Protein AF-A0A9E3IXM8-F1 (afdb_monomer_lite)

Structure (mmCIF, N/CA/C/O backbone):
data_AF-A0A9E3IXM8-F1
#
_entry.id   AF-A0A9E3IXM8-F1
#
loop_
_atom_site.group_PDB
_atom_site.id
_atom_site.type_symbol
_atom_site.label_atom_id
_atom_site.label_alt_id
_atom_site.label_comp_id
_atom_site.label_asym_id
_atom_site.label_entity_id
_atom_site.label_seq_id
_atom_site.pdbx_PDB_ins_code
_atom_site.Cartn_x
_atom_site.Cartn_y
_atom_site.Cartn_z
_atom_site.occupancy
_atom_site.B_iso_or_equiv
_atom_site.auth_seq_id
_atom_site.auth_comp_id
_atom_site.auth_asym_id
_atom_site.auth_atom_id
_atom_site.pdbx_PDB_model_num
ATOM 1 N N . MET A 1 1 ? 15.973 -30.327 46.383 1.00 35.84 1 MET A N 1
ATOM 2 C CA . MET A 1 1 ? 16.956 -30.065 45.311 1.00 35.84 1 MET A CA 1
ATOM 3 C C . MET A 1 1 ? 16.202 -29.881 44.004 1.00 35.84 1 MET A C 1
ATOM 5 O O . MET A 1 1 ? 15.247 -30.603 43.764 1.00 35.84 1 MET A O 1
ATOM 9 N N . LYS A 1 2 ? 16.571 -28.839 43.256 1.00 45.28 2 LYS A N 1
ATOM 10 C CA . LYS A 1 2 ? 15.968 -28.378 41.996 1.00 45.28 2 LYS A CA 1
ATOM 11 C C . LYS A 1 2 ? 16.180 -29.397 40.869 1.00 45.28 2 LYS A C 1
ATOM 13 O O . LYS A 1 2 ? 17.314 -29.817 40.675 1.00 45.28 2 LYS A O 1
ATOM 18 N N . ILE A 1 3 ? 15.129 -29.710 40.109 1.00 49.56 3 ILE A N 1
ATOM 19 C CA . ILE A 1 3 ? 15.196 -30.389 38.800 1.00 49.56 3 ILE A CA 1
ATOM 20 C C . ILE A 1 3 ? 14.160 -29.686 37.902 1.00 49.56 3 ILE A C 1
ATOM 22 O O . ILE A 1 3 ? 12.970 -29.754 38.179 1.00 49.56 3 ILE A O 1
ATOM 26 N N . VAL A 1 4 ? 14.583 -28.651 37.170 1.00 51.53 4 VAL A N 1
ATOM 27 C CA . VAL A 1 4 ? 14.889 -28.637 35.721 1.00 51.53 4 VAL A CA 1
ATOM 28 C C . VAL A 1 4 ? 13.636 -28.707 34.832 1.00 51.53 4 VAL A C 1
ATOM 30 O O . VAL A 1 4 ? 13.060 -29.759 34.591 1.00 51.53 4 VAL A O 1
ATOM 33 N N . LEU A 1 5 ? 13.265 -27.506 34.377 1.00 51.66 5 LEU A N 1
ATOM 34 C CA . LEU A 1 5 ? 12.712 -27.103 33.079 1.00 51.66 5 LEU A CA 1
ATOM 35 C C . LEU A 1 5 ? 12.424 -28.222 32.062 1.00 51.66 5 LEU A C 1
ATOM 37 O O . LEU A 1 5 ? 13.347 -28.838 31.535 1.00 51.66 5 LEU A O 1
ATOM 41 N N . ILE A 1 6 ? 11.157 -28.336 31.659 1.00 52.31 6 ILE A N 1
ATOM 42 C CA . ILE A 1 6 ? 10.780 -28.871 30.347 1.00 52.31 6 ILE A CA 1
ATOM 43 C C . ILE A 1 6 ? 10.049 -27.752 29.610 1.00 52.31 6 ILE A C 1
ATOM 45 O O . ILE A 1 6 ? 8.889 -27.448 29.876 1.00 52.31 6 ILE A O 1
ATOM 49 N N . ALA A 1 7 ? 10.792 -27.098 28.721 1.00 54.22 7 ALA A N 1
ATOM 50 C CA . ALA A 1 7 ? 10.253 -26.224 27.699 1.00 54.22 7 ALA A CA 1
ATOM 51 C C . ALA A 1 7 ? 9.433 -27.071 26.720 1.00 54.22 7 ALA A C 1
ATOM 53 O O . A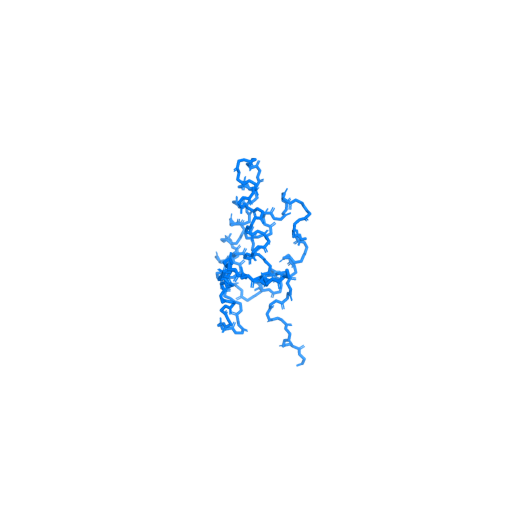LA A 1 7 ? 9.967 -28.011 26.132 1.00 54.22 7 ALA A O 1
ATOM 54 N N . LEU A 1 8 ? 8.158 -26.739 26.525 1.00 51.22 8 LEU A N 1
ATOM 55 C CA . LEU A 1 8 ? 7.384 -27.284 25.420 1.00 51.22 8 LEU A CA 1
ATOM 56 C C . LEU A 1 8 ? 6.362 -26.262 24.914 1.00 51.22 8 LEU A C 1
ATOM 58 O O . LEU A 1 8 ? 5.624 -25.667 25.691 1.00 51.22 8 LEU A O 1
ATOM 62 N N . ALA A 1 9 ? 6.312 -26.173 23.586 1.00 49.56 9 ALA A N 1
ATOM 63 C CA . ALA A 1 9 ? 5.234 -25.639 22.763 1.00 49.56 9 ALA A CA 1
ATOM 64 C C . ALA A 1 9 ? 5.139 -24.112 22.595 1.00 49.56 9 ALA A C 1
ATOM 66 O O . ALA A 1 9 ? 4.298 -23.438 23.174 1.00 49.56 9 ALA A O 1
ATOM 67 N N . ALA A 1 10 ? 5.897 -23.613 21.621 1.00 44.88 10 ALA A N 1
ATOM 68 C CA . ALA A 1 10 ? 5.286 -22.914 20.493 1.00 44.88 10 ALA A CA 1
ATOM 69 C C . ALA A 1 10 ? 6.222 -23.057 19.292 1.00 44.88 10 ALA A C 1
ATOM 71 O O . ALA A 1 10 ? 7.132 -22.258 19.083 1.00 44.88 10 ALA A O 1
ATOM 72 N N . SER A 1 11 ? 6.017 -24.110 18.502 1.00 46.09 11 SER A N 1
ATOM 73 C CA . SER A 1 11 ? 6.469 -24.130 17.118 1.00 46.09 11 SER A CA 1
ATOM 74 C C . SER A 1 11 ? 5.725 -23.015 16.386 1.00 46.09 11 SER A C 1
ATOM 76 O O . SER A 1 11 ? 4.664 -23.240 15.804 1.00 46.09 11 SER A O 1
ATOM 78 N N . PHE A 1 12 ? 6.255 -21.793 16.450 1.00 49.38 12 PHE A N 1
ATOM 79 C CA . PHE A 1 12 ? 5.971 -20.804 15.430 1.00 49.38 12 PHE A CA 1
ATOM 80 C C . PHE A 1 12 ? 6.494 -21.415 14.141 1.00 49.38 12 PHE A C 1
ATOM 82 O O . PHE A 1 12 ? 7.698 -21.450 13.890 1.00 49.38 12 PHE A O 1
ATOM 89 N N . ALA A 1 13 ? 5.572 -21.956 13.350 1.00 45.56 13 ALA A N 1
ATOM 90 C CA . ALA A 1 13 ? 5.777 -22.075 11.929 1.00 45.56 13 ALA A CA 1
ATOM 91 C C . ALA A 1 13 ? 6.041 -20.648 11.442 1.00 45.56 13 ALA A C 1
ATOM 93 O O . ALA A 1 13 ? 5.117 -19.892 11.147 1.00 45.56 13 ALA A O 1
ATOM 94 N N . ALA A 1 14 ? 7.315 -20.251 11.441 1.00 47.06 14 ALA A N 1
ATOM 95 C CA . ALA A 1 14 ? 7.785 -19.226 10.546 1.00 47.06 14 ALA A CA 1
ATOM 96 C C . ALA A 1 14 ? 7.366 -19.743 9.177 1.00 47.06 14 ALA A C 1
ATOM 98 O O . ALA A 1 14 ? 7.934 -20.719 8.682 1.00 47.06 14 ALA A O 1
ATOM 99 N N . ALA A 1 15 ? 6.277 -19.181 8.646 1.00 48.53 15 ALA A N 1
ATOM 100 C CA . ALA A 1 15 ? 5.926 -19.349 7.257 1.00 48.53 15 ALA A CA 1
ATOM 101 C C . ALA A 1 15 ? 7.220 -19.060 6.512 1.00 48.53 15 ALA A C 1
ATOM 103 O O . ALA A 1 15 ? 7.749 -17.951 6.595 1.00 48.53 15 ALA A O 1
ATOM 104 N N . SER A 1 16 ? 7.785 -20.118 5.937 1.00 42.84 16 SER A N 1
ATOM 105 C CA . SER A 1 16 ? 8.972 -20.073 5.112 1.00 42.84 16 SER A CA 1
ATOM 106 C C . SER A 1 16 ? 8.844 -18.836 4.243 1.00 42.84 16 SER A C 1
ATOM 108 O O . SER A 1 16 ? 7.908 -18.754 3.442 1.00 42.84 16 SER A O 1
ATOM 110 N N . VAL A 1 17 ? 9.728 -17.861 4.459 1.00 50.84 17 VAL A N 1
ATOM 111 C CA . VAL A 1 17 ? 9.970 -16.806 3.486 1.00 50.84 17 VAL A CA 1
ATOM 112 C C . VAL A 1 17 ? 10.328 -17.558 2.218 1.00 50.84 17 VAL A C 1
ATOM 114 O O . VAL A 1 17 ? 11.398 -18.151 2.107 1.00 50.84 17 VAL A O 1
ATOM 117 N N . ALA A 1 18 ? 9.341 -17.712 1.342 1.00 40.00 18 ALA A N 1
ATOM 118 C CA . ALA A 1 18 ? 9.515 -18.381 0.078 1.00 40.00 18 ALA A CA 1
ATOM 119 C C . ALA A 1 18 ? 10.461 -17.487 -0.718 1.00 40.00 18 ALA A C 1
ATOM 121 O O . ALA A 1 18 ? 10.036 -16.551 -1.388 1.00 40.00 18 ALA A O 1
ATOM 122 N N . SER A 1 19 ? 11.758 -17.748 -0.575 1.00 47.59 19 SER A N 1
ATOM 123 C CA . SER A 1 19 ? 12.810 -17.261 -1.450 1.00 47.59 19 SER A CA 1
ATOM 124 C C . SER A 1 19 ? 12.590 -17.925 -2.805 1.00 47.59 19 SER A C 1
ATOM 126 O O . SER A 1 19 ? 13.198 -18.943 -3.124 1.00 47.59 19 SER A O 1
ATOM 128 N N . ALA A 1 20 ? 11.630 -17.409 -3.566 1.00 40.44 20 ALA A N 1
ATOM 129 C CA . ALA A 1 20 ? 11.274 -17.902 -4.883 1.00 40.44 20 ALA A CA 1
ATOM 130 C C . ALA A 1 20 ? 11.046 -16.704 -5.810 1.00 40.44 20 ALA A C 1
ATOM 132 O O . ALA A 1 20 ? 10.011 -16.046 -5.767 1.00 40.44 20 ALA A O 1
ATOM 133 N N . SER A 1 21 ? 12.051 -16.500 -6.665 1.00 45.53 21 SER A N 1
ATOM 134 C CA . SER A 1 21 ? 12.234 -15.446 -7.667 1.00 45.53 21 SER A CA 1
ATOM 135 C C . SER A 1 21 ? 12.762 -14.105 -7.144 1.00 45.53 21 SER A C 1
ATOM 137 O O . SER A 1 21 ? 12.084 -13.353 -6.456 1.00 45.53 21 SER A O 1
ATOM 139 N N . ASP A 1 22 ? 13.969 -13.763 -7.601 1.00 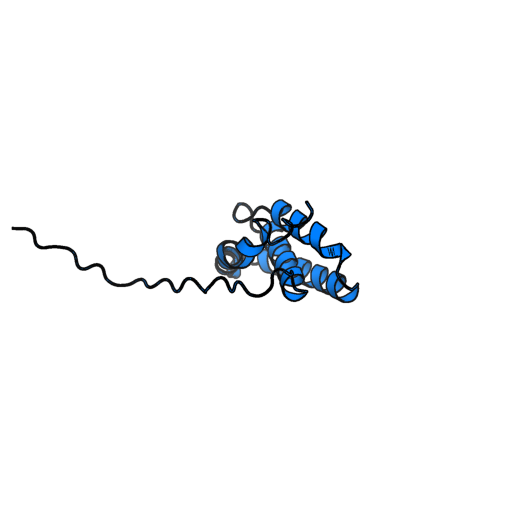60.47 22 ASP A N 1
ATOM 140 C CA . ASP A 1 22 ? 14.650 -12.458 -7.505 1.00 60.47 22 ASP A CA 1
ATOM 141 C C . ASP A 1 22 ? 13.926 -11.338 -8.297 1.00 60.47 22 ASP A C 1
ATOM 143 O O . ASP A 1 22 ? 14.534 -10.387 -8.798 1.00 60.47 22 ASP A O 1
ATOM 147 N N . LYS A 1 23 ? 12.629 -11.518 -8.568 1.00 76.81 23 LYS A N 1
ATOM 148 C CA . LYS A 1 23 ? 11.810 -10.681 -9.442 1.00 76.81 23 LYS A CA 1
ATOM 149 C C . LYS A 1 23 ? 10.478 -10.446 -8.756 1.00 76.81 23 LYS A C 1
ATOM 151 O O . LYS A 1 23 ? 9.717 -11.384 -8.538 1.00 76.81 23 LYS A O 1
ATOM 156 N N . VAL A 1 24 ? 10.195 -9.183 -8.462 1.00 88.25 24 VAL A N 1
ATOM 157 C CA . VAL A 1 24 ? 8.902 -8.761 -7.932 1.00 88.25 24 VAL A CA 1
ATOM 158 C C . VAL A 1 24 ? 7.811 -9.123 -8.941 1.00 88.25 24 VAL A C 1
ATOM 160 O O . VAL A 1 24 ? 7.879 -8.749 -10.117 1.00 88.25 24 VAL A O 1
ATOM 163 N N . THR A 1 25 ? 6.792 -9.851 -8.496 1.00 92.44 25 THR A N 1
ATOM 164 C CA . THR A 1 25 ? 5.660 -10.232 -9.349 1.00 92.44 25 THR A CA 1
ATOM 165 C C . THR A 1 25 ? 4.574 -9.156 -9.357 1.00 92.44 25 THR A C 1
ATOM 167 O O . THR A 1 25 ? 4.536 -8.279 -8.493 1.00 92.44 25 THR A O 1
ATOM 170 N N . ASP A 1 26 ? 3.638 -9.232 -10.305 1.00 95.12 26 ASP A N 1
ATOM 171 C CA . ASP A 1 26 ? 2.465 -8.345 -10.294 1.00 95.12 26 ASP A CA 1
ATOM 172 C C . ASP A 1 26 ? 1.633 -8.542 -9.020 1.00 95.12 26 ASP A C 1
ATOM 174 O O . ASP A 1 26 ? 1.099 -7.586 -8.470 1.00 95.12 26 ASP A O 1
ATOM 178 N N . VAL A 1 27 ? 1.585 -9.767 -8.488 1.00 95.06 27 VAL A N 1
ATOM 179 C CA . VAL A 1 27 ? 0.907 -10.067 -7.220 1.00 95.06 27 VAL A CA 1
ATOM 180 C C . VAL A 1 27 ? 1.589 -9.356 -6.051 1.00 95.06 27 VAL A C 1
ATOM 182 O O . VAL A 1 27 ? 0.901 -8.820 -5.184 1.00 95.06 27 VAL A O 1
ATOM 185 N N . ASP A 1 28 ? 2.920 -9.313 -6.027 1.00 94.06 28 ASP A N 1
ATOM 186 C CA . ASP A 1 28 ? 3.674 -8.581 -5.004 1.00 94.06 28 ASP A CA 1
ATOM 187 C C . ASP A 1 28 ? 3.452 -7.077 -5.108 1.00 94.06 28 ASP A C 1
ATOM 189 O O . ASP A 1 28 ? 3.251 -6.408 -4.095 1.00 94.06 28 ASP A O 1
ATOM 193 N N . PHE A 1 29 ? 3.394 -6.550 -6.332 1.00 95.56 29 PHE A N 1
ATOM 194 C CA . PHE A 1 29 ? 3.058 -5.153 -6.573 1.00 95.56 29 PHE A CA 1
ATOM 195 C C . PHE A 1 29 ? 1.654 -4.804 -6.052 1.00 95.56 29 PHE A C 1
ATOM 197 O O . PHE A 1 29 ? 1.482 -3.802 -5.353 1.00 95.56 29 PHE A O 1
ATOM 204 N N . LEU A 1 30 ? 0.650 -5.647 -6.319 1.00 97.75 30 LEU A N 1
ATOM 205 C CA . LEU A 1 30 ? -0.710 -5.463 -5.796 1.00 97.75 30 LEU A CA 1
ATOM 206 C C . LEU A 1 30 ? -0.746 -5.533 -4.262 1.00 97.75 30 LEU A C 1
ATOM 208 O O . LEU A 1 30 ? -1.338 -4.666 -3.615 1.00 97.75 30 LEU A O 1
ATOM 212 N N . LYS A 1 31 ? -0.068 -6.519 -3.664 1.00 96.31 31 LYS A N 1
ATOM 213 C CA . LYS A 1 31 ? 0.023 -6.668 -2.203 1.00 96.31 31 LYS A CA 1
ATOM 214 C C . LYS A 1 31 ? 0.714 -5.478 -1.542 1.00 96.31 31 LYS A C 1
ATOM 216 O O . LYS A 1 31 ? 0.231 -5.001 -0.520 1.00 96.31 31 LYS A O 1
ATOM 221 N N . ALA A 1 32 ? 1.780 -4.943 -2.131 1.00 96.00 32 ALA A N 1
ATOM 222 C CA . ALA A 1 32 ? 2.438 -3.750 -1.610 1.00 96.00 32 ALA A CA 1
ATOM 223 C C . ALA A 1 32 ? 1.501 -2.528 -1.611 1.00 96.00 32 ALA A C 1
ATOM 225 O O . ALA A 1 32 ? 1.456 -1.781 -0.631 1.00 96.00 32 ALA A O 1
ATOM 226 N N . ASN A 1 33 ? 0.687 -2.352 -2.659 1.00 97.94 33 ASN A N 1
ATOM 227 C CA . ASN A 1 33 ? -0.314 -1.279 -2.713 1.00 97.94 33 ASN A CA 1
ATOM 228 C C . ASN A 1 33 ? -1.433 -1.470 -1.676 1.00 97.94 33 ASN A C 1
ATOM 230 O O . ASN A 1 33 ? -1.812 -0.508 -1.001 1.00 97.94 33 ASN A O 1
ATOM 234 N N . ARG A 1 34 ? -1.890 -2.710 -1.463 1.00 97.75 34 ARG A N 1
ATOM 235 C CA . ARG A 1 34 ? -2.802 -3.064 -0.363 1.00 97.75 34 ARG A CA 1
ATOM 236 C C . ARG A 1 34 ? -2.202 -2.678 0.994 1.00 97.75 34 ARG A C 1
ATOM 238 O O . ARG A 1 34 ? -2.832 -1.953 1.763 1.00 97.75 34 ARG A O 1
ATOM 245 N N . CYS A 1 35 ? -0.958 -3.080 1.253 1.00 97.31 35 CYS A N 1
ATOM 246 C CA . CYS A 1 35 ? -0.223 -2.742 2.472 1.00 97.31 35 CYS A CA 1
ATOM 247 C C . CYS A 1 35 ? -0.119 -1.228 2.682 1.00 97.31 35 CYS A C 1
ATOM 249 O O . CYS A 1 35 ? -0.353 -0.742 3.788 1.00 97.31 35 CYS A O 1
ATOM 251 N N . LYS A 1 36 ? 0.157 -0.461 1.618 1.00 97.00 36 LYS A N 1
ATOM 252 C CA . LYS A 1 36 ? 0.210 1.006 1.686 1.00 97.00 36 LYS A CA 1
ATOM 253 C C . LYS A 1 36 ? -1.155 1.590 2.058 1.00 97.00 36 LYS A C 1
ATOM 255 O O . LYS A 1 36 ? -1.230 2.530 2.848 1.00 97.00 36 LYS A O 1
ATOM 260 N N . GLY A 1 37 ? -2.237 1.018 1.531 1.00 97.00 37 GLY A N 1
ATOM 261 C CA . GLY A 1 37 ? -3.606 1.409 1.867 1.00 97.00 37 GLY A CA 1
ATOM 262 C C . GLY A 1 37 ? -3.918 1.207 3.347 1.00 97.00 37 GLY A C 1
ATOM 263 O O . GLY A 1 37 ? -4.422 2.130 3.990 1.00 97.00 37 GLY A O 1
ATOM 264 N N . LEU A 1 38 ? -3.543 0.054 3.909 1.00 96.88 38 LEU A N 1
ATOM 265 C CA . LEU A 1 38 ? -3.685 -0.231 5.341 1.00 96.88 38 LEU A CA 1
ATOM 266 C C . LEU A 1 38 ? -2.839 0.722 6.199 1.00 96.88 38 LEU A C 1
ATOM 268 O O . LEU A 1 38 ? -3.368 1.367 7.106 1.00 96.88 38 LEU A O 1
ATOM 272 N N . ALA A 1 39 ? -1.552 0.868 5.872 1.00 95.94 39 ALA A N 1
ATOM 273 C CA . ALA A 1 39 ? -0.606 1.715 6.603 1.00 95.94 39 ALA A CA 1
ATOM 274 C C . ALA A 1 39 ? -0.999 3.202 6.580 1.00 95.94 39 ALA A C 1
ATOM 276 O O . ALA A 1 39 ? -0.709 3.936 7.517 1.00 95.94 39 ALA A O 1
ATOM 277 N N . SER A 1 40 ? -1.722 3.651 5.546 1.00 95.62 40 SER A N 1
ATOM 278 C CA . SER A 1 40 ? -2.225 5.029 5.470 1.00 95.62 40 SER A CA 1
ATOM 279 C C . SER A 1 40 ? -3.325 5.359 6.487 1.00 95.62 40 SER A C 1
ATOM 281 O O . SER A 1 40 ? -3.692 6.525 6.622 1.00 95.62 40 SER A O 1
ATOM 283 N N . GLN A 1 41 ? -3.920 4.358 7.145 1.00 95.44 41 GLN A N 1
ATOM 284 C CA . GLN A 1 41 ? -4.970 4.551 8.156 1.00 95.44 41 GLN A CA 1
ATOM 285 C C . GLN A 1 41 ? -4.582 3.960 9.519 1.00 95.44 41 GLN A C 1
ATOM 287 O O . GLN A 1 41 ? -5.021 4.469 10.549 1.00 95.44 41 GLN A O 1
ATOM 292 N N . ILE A 1 42 ? -3.773 2.897 9.544 1.00 93.94 42 ILE A N 1
ATOM 293 C CA . ILE A 1 42 ? -3.283 2.258 10.769 1.00 93.94 42 ILE A CA 1
ATOM 294 C C . ILE A 1 42 ? -1.877 2.786 11.066 1.00 93.94 42 ILE A C 1
ATOM 296 O O . ILE A 1 42 ? -0.867 2.217 10.654 1.00 93.94 42 ILE A O 1
ATOM 300 N N . ASN A 1 43 ? -1.829 3.903 11.787 1.00 90.88 43 ASN A N 1
ATOM 301 C CA . ASN A 1 43 ? -0.580 4.580 12.129 1.00 90.88 43 ASN A CA 1
ATOM 302 C C . ASN A 1 43 ? 0.254 3.778 13.144 1.00 90.88 43 ASN A C 1
ATOM 304 O O . ASN A 1 43 ? -0.293 3.109 14.019 1.00 90.88 43 ASN A O 1
ATOM 308 N N . GLY A 1 44 ? 1.582 3.913 13.065 1.00 88.38 44 GLY A N 1
ATOM 309 C CA . GLY A 1 44 ? 2.524 3.385 14.062 1.00 88.38 44 GLY A CA 1
ATOM 310 C C . GLY A 1 44 ? 2.911 1.911 13.906 1.00 88.38 44 GLY A C 1
ATOM 311 O O . GLY A 1 44 ? 3.644 1.402 14.746 1.00 88.38 44 GLY A O 1
ATOM 312 N N . VAL A 1 45 ? 2.444 1.230 12.854 1.00 90.50 45 VAL A N 1
ATOM 313 C CA . VAL A 1 45 ? 2.738 -0.196 12.609 1.00 90.50 45 VAL A CA 1
ATOM 314 C C . VAL A 1 45 ? 3.742 -0.375 11.470 1.00 90.50 45 VAL A C 1
ATOM 316 O O . VAL A 1 45 ? 4.766 -1.028 11.635 1.00 90.50 45 VAL A O 1
ATOM 319 N N . VAL A 1 46 ? 3.457 0.226 10.315 1.00 90.81 46 VAL A N 1
ATOM 320 C CA . VAL A 1 46 ? 4.346 0.284 9.149 1.00 90.81 46 VAL A CA 1
ATOM 321 C C . VAL A 1 46 ? 4.323 1.707 8.625 1.00 90.81 46 VAL A C 1
ATOM 323 O O . VAL A 1 46 ? 3.253 2.307 8.527 1.00 90.81 46 VAL A O 1
ATOM 326 N N . ASP A 1 47 ? 5.488 2.244 8.278 1.00 89.81 47 ASP A N 1
ATOM 327 C CA . ASP A 1 47 ? 5.576 3.550 7.636 1.00 89.81 47 ASP A CA 1
ATOM 328 C C . ASP A 1 47 ? 5.082 3.457 6.178 1.00 89.81 47 ASP A C 1
ATOM 330 O O . ASP A 1 47 ? 5.710 2.765 5.368 1.00 89.81 47 ASP A O 1
ATOM 334 N N . PRO A 1 48 ? 3.992 4.144 5.788 1.00 92.00 48 PRO A N 1
ATOM 335 C CA . PRO A 1 48 ? 3.508 4.119 4.411 1.00 92.00 48 PRO A CA 1
ATOM 336 C C . PRO A 1 48 ? 4.528 4.655 3.393 1.00 92.00 48 PRO A C 1
ATOM 338 O O . PRO A 1 48 ? 4.439 4.285 2.220 1.00 92.00 48 PRO A O 1
ATOM 341 N N . ALA A 1 49 ? 5.493 5.489 3.802 1.00 91.56 49 ALA A N 1
ATOM 342 C CA . ALA A 1 49 ? 6.531 5.990 2.901 1.00 91.56 49 ALA A CA 1
ATOM 343 C C . ALA A 1 49 ? 7.508 4.885 2.461 1.00 91.56 49 ALA A C 1
ATOM 345 O O . ALA A 1 49 ? 7.928 4.864 1.303 1.00 91.56 49 ALA A O 1
ATOM 346 N N . SER A 1 50 ? 7.804 3.921 3.338 1.00 88.19 50 SER A N 1
ATOM 347 C CA . SER A 1 50 ? 8.640 2.760 2.998 1.00 88.19 50 SER A CA 1
ATOM 348 C C . SER A 1 50 ? 8.018 1.895 1.890 1.00 88.19 50 SER A C 1
ATOM 350 O O . SER A 1 50 ? 8.689 1.511 0.934 1.00 88.19 50 SER A O 1
ATOM 352 N N . LEU A 1 51 ? 6.701 1.680 1.954 1.00 93.62 51 LEU A N 1
ATOM 353 C CA . LEU A 1 51 ? 5.941 0.946 0.940 1.00 93.62 51 LEU A CA 1
ATOM 354 C C . LEU A 1 51 ? 5.824 1.737 -0.367 1.00 93.62 51 LEU A C 1
ATOM 356 O O . LEU A 1 51 ? 5.885 1.165 -1.453 1.00 93.62 51 LEU A O 1
ATOM 360 N N . ASP A 1 52 ? 5.671 3.061 -0.279 1.00 93.75 52 ASP A N 1
ATOM 361 C CA . ASP A 1 52 ? 5.632 3.940 -1.449 1.00 93.75 52 ASP A CA 1
ATOM 362 C C . ASP A 1 52 ? 6.936 3.892 -2.258 1.00 93.75 52 ASP A C 1
ATOM 364 O O . ASP A 1 52 ? 6.885 3.888 -3.488 1.00 93.75 52 ASP A O 1
ATOM 368 N N . ALA A 1 53 ? 8.089 3.793 -1.589 1.00 91.31 53 ALA A N 1
ATOM 369 C CA . ALA A 1 53 ? 9.381 3.640 -2.252 1.00 91.31 53 ALA A CA 1
ATOM 370 C C . ALA A 1 53 ? 9.450 2.346 -3.082 1.00 91.31 53 ALA A C 1
ATOM 372 O O . ALA A 1 53 ? 9.795 2.398 -4.265 1.00 91.31 53 ALA A O 1
ATOM 373 N N . PHE A 1 54 ? 9.044 1.210 -2.501 1.00 91.44 54 PHE A N 1
ATOM 374 C CA . PHE A 1 54 ? 8.957 -0.072 -3.209 1.00 91.44 54 PHE A CA 1
ATOM 375 C C . PHE A 1 54 ? 8.014 0.008 -4.419 1.00 91.44 54 PHE A C 1
ATOM 377 O O . PHE A 1 54 ? 8.380 -0.352 -5.537 1.00 91.44 54 PHE A O 1
ATOM 384 N N . ILE A 1 55 ? 6.810 0.555 -4.227 1.00 94.44 55 ILE A N 1
ATOM 385 C CA . ILE A 1 55 ? 5.813 0.689 -5.297 1.00 94.44 55 ILE A CA 1
ATOM 386 C C . ILE A 1 55 ? 6.352 1.559 -6.438 1.00 94.44 55 ILE A C 1
ATOM 388 O O . ILE A 1 55 ? 6.180 1.218 -7.606 1.00 94.44 55 ILE A O 1
ATOM 392 N N . LYS A 1 56 ? 7.019 2.675 -6.132 1.00 93.88 56 LYS A N 1
ATOM 393 C CA . LYS A 1 56 ? 7.597 3.560 -7.153 1.00 93.88 56 LYS A CA 1
ATOM 394 C C . LYS A 1 56 ? 8.691 2.879 -7.970 1.00 93.88 56 LYS A C 1
ATOM 396 O O . LYS A 1 56 ? 8.704 3.066 -9.185 1.00 93.88 56 LYS A O 1
ATOM 401 N N . ALA A 1 57 ? 9.564 2.101 -7.328 1.00 91.62 57 ALA A N 1
ATOM 402 C CA . ALA A 1 57 ? 10.625 1.359 -8.010 1.00 91.62 57 ALA A CA 1
ATOM 403 C C . ALA A 1 57 ? 10.053 0.346 -9.014 1.00 91.62 57 ALA A C 1
ATOM 405 O O . ALA A 1 57 ? 10.532 0.231 -10.140 1.00 91.62 57 ALA A O 1
ATOM 406 N N . GLU A 1 58 ? 8.967 -0.324 -8.634 1.00 92.81 58 GLU A N 1
ATOM 407 C CA . GLU A 1 58 ? 8.391 -1.421 -9.408 1.00 92.81 58 GLU A CA 1
ATOM 408 C C . GLU A 1 58 ? 7.386 -0.974 -10.473 1.00 92.81 58 GLU A C 1
ATOM 410 O O . GLU A 1 58 ? 7.177 -1.681 -11.458 1.00 92.81 58 GLU A O 1
ATOM 415 N N . ARG A 1 59 ? 6.770 0.206 -10.315 1.00 93.56 59 ARG A N 1
ATOM 416 C CA . ARG A 1 59 ? 5.667 0.687 -11.167 1.00 93.56 59 ARG A CA 1
ATOM 417 C C . ARG A 1 59 ? 6.016 0.743 -12.653 1.00 93.56 59 ARG A C 1
ATOM 419 O O . ARG A 1 59 ? 5.169 0.417 -13.478 1.00 93.56 59 ARG A O 1
ATOM 426 N N . GLY A 1 60 ? 7.232 1.171 -12.994 1.00 92.38 60 GLY A N 1
ATOM 427 C CA . GLY A 1 60 ? 7.649 1.378 -14.387 1.00 92.38 60 GLY A CA 1
ATOM 428 C C . GLY A 1 60 ? 7.702 0.095 -15.2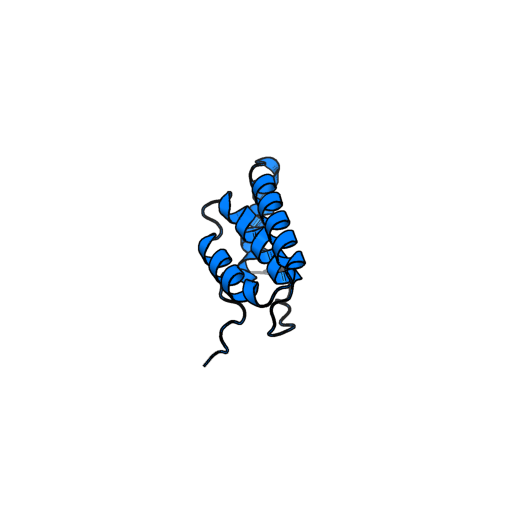21 1.00 92.38 60 GLY A C 1
ATOM 429 O O . GLY A 1 60 ? 7.586 0.159 -16.440 1.00 92.38 60 GLY A O 1
ATOM 430 N N . ALA A 1 61 ? 7.836 -1.063 -14.572 1.00 90.19 61 ALA A N 1
ATOM 431 C CA . ALA A 1 61 ? 7.878 -2.366 -15.229 1.00 90.19 61 ALA A CA 1
ATOM 432 C C . ALA A 1 61 ? 6.487 -3.010 -15.402 1.00 90.19 61 ALA A C 1
ATOM 434 O O . ALA A 1 61 ? 6.389 -4.109 -15.947 1.00 90.19 61 ALA A O 1
ATOM 435 N N . ARG A 1 62 ? 5.410 -2.367 -14.924 1.00 94.69 62 ARG A N 1
ATOM 436 C CA . ARG A 1 62 ? 4.063 -2.958 -14.870 1.00 94.69 62 ARG A CA 1
ATOM 437 C C . ARG A 1 62 ? 3.191 -2.496 -16.026 1.00 94.69 62 ARG A C 1
ATOM 439 O O . ARG A 1 62 ? 3.201 -1.330 -16.416 1.00 94.69 62 ARG A O 1
ATOM 446 N N . ALA A 1 63 ? 2.366 -3.411 -16.525 1.00 97.19 63 ALA A N 1
ATOM 447 C CA . ALA A 1 63 ? 1.319 -3.073 -17.477 1.00 97.19 63 ALA A CA 1
ATOM 448 C C . ALA A 1 63 ? 0.277 -2.136 -16.839 1.00 97.19 63 ALA A C 1
ATOM 450 O O . ALA A 1 63 ? -0.001 -2.218 -15.641 1.00 97.19 63 ALA A O 1
ATOM 451 N N . ALA A 1 64 ? -0.352 -1.281 -17.649 1.00 97.25 64 ALA A N 1
ATOM 452 C CA . ALA A 1 64 ? -1.308 -0.281 -17.165 1.00 97.25 64 ALA A CA 1
ATOM 453 C C . ALA A 1 64 ? -2.461 -0.891 -16.343 1.00 97.25 64 ALA A C 1
ATOM 455 O O . ALA A 1 64 ? -2.789 -0.371 -15.280 1.00 97.25 64 ALA A O 1
ATOM 456 N N . TYR A 1 65 ? -3.001 -2.038 -16.770 1.00 96.81 65 TYR A N 1
ATOM 457 C CA . TYR A 1 65 ? -4.089 -2.721 -16.057 1.00 96.81 65 TYR A CA 1
ATOM 458 C C . TYR A 1 65 ? -3.674 -3.237 -14.667 1.00 96.81 65 TYR A C 1
ATOM 460 O O . TYR A 1 65 ? -4.508 -3.358 -13.772 1.00 96.81 65 TYR A O 1
ATOM 468 N N . VAL A 1 66 ? -2.386 -3.543 -14.465 1.00 97.94 66 VAL A N 1
ATOM 469 C CA . VAL A 1 66 ? -1.845 -3.944 -13.157 1.00 97.94 66 VAL A CA 1
ATOM 470 C C . VAL A 1 66 ? -1.764 -2.727 -12.243 1.00 97.94 66 VAL A C 1
ATOM 472 O O . VAL A 1 66 ? -2.106 -2.821 -11.069 1.00 97.94 66 VAL A O 1
ATOM 475 N N . VAL A 1 67 ? -1.356 -1.575 -12.783 1.00 98.00 67 VAL A N 1
ATOM 476 C CA . VAL A 1 67 ? -1.298 -0.309 -12.039 1.00 98.00 67 VAL A CA 1
ATOM 477 C C . VAL A 1 67 ? -2.691 0.161 -11.624 1.00 98.00 67 VAL A C 1
ATOM 479 O O . VAL A 1 67 ? -2.855 0.600 -10.491 1.00 98.00 67 VAL A O 1
ATOM 482 N N . GLU A 1 68 ? -3.686 0.039 -12.501 1.00 98.19 68 GLU A N 1
ATOM 483 C CA . GLU A 1 68 ? -5.083 0.357 -12.184 1.00 98.19 68 GLU A CA 1
ATOM 484 C C . GLU A 1 68 ? -5.618 -0.543 -11.063 1.00 98.19 68 GLU A C 1
ATOM 486 O O . GLU A 1 68 ? -6.058 -0.046 -10.028 1.00 98.19 68 GLU A O 1
ATOM 491 N N . ARG A 1 69 ? -5.445 -1.867 -11.192 1.00 98.19 69 ARG A N 1
ATOM 492 C CA . ARG A 1 69 ? -5.800 -2.807 -10.118 1.00 98.19 69 ARG A CA 1
ATOM 493 C C . ARG A 1 69 ? -5.078 -2.528 -8.803 1.00 98.19 69 ARG A C 1
ATOM 495 O O . ARG A 1 69 ? -5.617 -2.802 -7.735 1.00 98.19 69 ARG A O 1
ATOM 502 N N . ALA A 1 70 ? -3.846 -2.037 -8.864 1.00 98.00 70 ALA A N 1
ATOM 503 C CA . ALA A 1 70 ? -3.089 -1.698 -7.672 1.00 98.00 70 ALA A CA 1
ATOM 504 C C . ALA A 1 70 ? -3.697 -0.498 -6.935 1.00 98.00 70 ALA A C 1
ATOM 506 O O . ALA A 1 70 ? -3.744 -0.510 -5.703 1.00 98.00 70 ALA A O 1
ATOM 507 N N . ASP A 1 71 ? -4.197 0.505 -7.666 1.00 98.06 71 ASP A N 1
ATOM 508 C CA . ASP A 1 71 ? -4.939 1.608 -7.052 1.00 98.06 71 ASP A CA 1
ATOM 509 C C . ASP A 1 71 ? -6.236 1.099 -6.415 1.00 98.06 71 ASP A C 1
ATOM 511 O O . ASP A 1 71 ? -6.507 1.424 -5.259 1.00 98.06 71 ASP A O 1
ATOM 515 N N . ASP A 1 72 ? -6.972 0.208 -7.086 1.00 98.38 72 ASP A N 1
ATOM 516 C CA . ASP A 1 72 ? -8.172 -0.412 -6.513 1.00 98.38 72 ASP A CA 1
ATOM 517 C C . ASP A 1 72 ? -7.879 -1.131 -5.188 1.00 98.38 72 ASP A C 1
ATOM 519 O O . ASP A 1 72 ? -8.595 -0.937 -4.198 1.00 98.38 72 ASP A O 1
ATOM 523 N N . GLU A 1 73 ? -6.801 -1.922 -5.130 1.00 98.12 73 GLU A N 1
ATOM 524 C CA . GLU A 1 73 ? -6.363 -2.600 -3.904 1.00 98.12 73 GLU A CA 1
ATOM 525 C C . GLU A 1 73 ? -5.973 -1.606 -2.803 1.00 98.12 73 GLU A C 1
ATOM 527 O O . GLU A 1 73 ? -6.351 -1.786 -1.641 1.00 98.12 73 GLU A O 1
ATOM 532 N N . PHE A 1 74 ? -5.290 -0.514 -3.153 1.00 98.25 74 PHE A N 1
ATOM 533 C CA . PHE A 1 74 ? -4.983 0.564 -2.214 1.00 98.25 74 PHE A CA 1
ATOM 534 C C . PHE A 1 74 ? -6.262 1.213 -1.657 1.00 98.25 74 PHE A C 1
ATOM 536 O O . PHE A 1 74 ? -6.413 1.341 -0.437 1.00 98.25 74 PHE A O 1
ATOM 543 N N . GLN A 1 75 ? -7.211 1.599 -2.517 1.00 98.25 75 GLN A N 1
ATOM 544 C CA . GLN A 1 75 ? -8.464 2.235 -2.094 1.00 98.25 75 GLN A CA 1
ATOM 545 C C . GLN A 1 75 ? -9.312 1.286 -1.245 1.00 98.25 75 GLN A C 1
ATOM 547 O O . GLN A 1 75 ? -9.900 1.702 -0.240 1.00 98.25 75 GLN A O 1
ATOM 552 N N . ARG A 1 76 ? -9.377 0.007 -1.629 1.00 97.56 76 ARG A N 1
ATOM 553 C CA . ARG A 1 76 ? -10.082 -1.039 -0.888 1.00 97.56 76 ARG A CA 1
ATOM 554 C C . ARG A 1 76 ? -9.484 -1.221 0.500 1.00 97.56 76 ARG A C 1
ATOM 556 O O . ARG A 1 76 ? -10.217 -1.121 1.481 1.00 97.56 76 ARG A O 1
ATOM 563 N N . ALA A 1 77 ? -8.172 -1.414 0.594 1.00 97.00 77 ALA A N 1
ATOM 564 C CA . ALA A 1 77 ? -7.466 -1.551 1.863 1.00 97.00 77 ALA A CA 1
ATOM 565 C C . ALA A 1 77 ? -7.663 -0.327 2.764 1.00 97.00 77 ALA A C 1
ATOM 567 O O . ALA A 1 77 ? -7.978 -0.455 3.947 1.00 97.00 77 ALA A O 1
ATOM 568 N N . ARG A 1 78 ? -7.575 0.878 2.190 1.00 96.19 78 ARG A N 1
ATOM 569 C CA . ARG A 1 78 ? -7.812 2.125 2.923 1.00 96.19 78 ARG A CA 1
ATOM 570 C C . ARG A 1 78 ? -9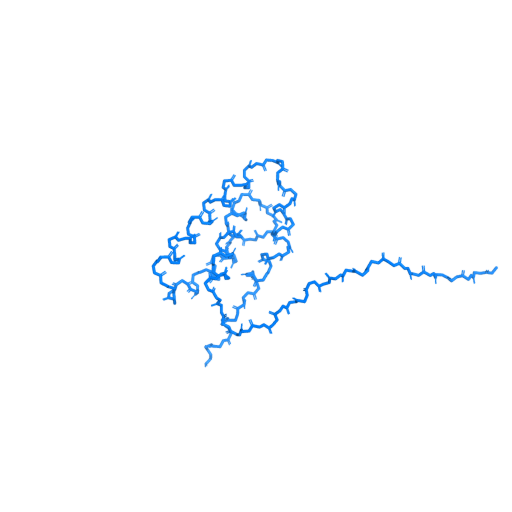.225 2.190 3.503 1.00 96.19 78 ARG A C 1
ATOM 572 O O . ARG A 1 78 ? -9.405 2.643 4.629 1.00 96.19 78 ARG A O 1
ATOM 579 N N . LYS A 1 79 ? -10.241 1.735 2.761 1.00 95.81 79 LYS A N 1
ATOM 580 C CA . LYS A 1 79 ? -11.619 1.619 3.272 1.00 95.81 79 LYS A CA 1
ATOM 581 C C . LYS A 1 79 ? -11.728 0.531 4.341 1.00 95.81 79 LYS A C 1
ATOM 583 O O . LYS A 1 79 ? -12.395 0.743 5.350 1.00 95.81 79 LYS A O 1
ATOM 588 N N . GLU A 1 80 ? -11.067 -0.611 4.147 1.00 95.06 80 GLU A N 1
ATOM 589 C CA . GLU A 1 80 ? -11.084 -1.726 5.096 1.00 95.06 80 GLU A CA 1
ATOM 590 C C . GLU A 1 80 ? -10.539 -1.319 6.468 1.00 95.06 80 GLU A C 1
ATOM 592 O O . GLU A 1 80 ? -11.177 -1.621 7.479 1.00 95.06 80 GLU A O 1
ATOM 597 N N . ALA A 1 81 ? -9.434 -0.571 6.479 1.00 93.69 81 ALA A N 1
ATOM 598 C CA . ALA A 1 81 ? -8.735 -0.098 7.671 1.00 93.69 81 ALA A CA 1
ATOM 599 C C . ALA A 1 81 ? -9.488 0.965 8.490 1.00 93.69 81 ALA A C 1
ATOM 601 O O . ALA A 1 81 ? -9.111 1.242 9.625 1.00 93.69 81 ALA A O 1
ATOM 602 N N . ARG A 1 82 ? -10.569 1.546 7.951 1.00 91.88 82 ARG A N 1
ATOM 603 C CA . ARG A 1 82 ? -11.454 2.452 8.708 1.00 91.88 82 ARG A CA 1
ATOM 604 C C . ARG A 1 82 ? -12.418 1.714 9.634 1.00 91.88 82 ARG A C 1
ATOM 606 O O . ARG A 1 82 ? -12.985 2.328 10.530 1.00 91.88 82 ARG A O 1
ATOM 613 N N . SER A 1 83 ? -12.633 0.418 9.411 1.00 90.75 83 SER A N 1
ATOM 614 C CA . SER A 1 83 ? -13.487 -0.406 10.267 1.00 90.75 83 SER A CA 1
ATOM 615 C C . SER A 1 83 ? -12.734 -0.790 11.540 1.00 90.75 83 SER A C 1
ATOM 617 O O . SER A 1 83 ? -11.698 -1.454 11.474 1.00 90.75 83 SER A O 1
ATOM 619 N N . ALA A 1 84 ? -13.274 -0.395 12.696 1.00 82.81 84 ALA A N 1
ATOM 620 C CA . ALA A 1 84 ? -12.691 -0.700 14.001 1.00 82.81 84 ALA A CA 1
ATOM 621 C C . ALA A 1 84 ? -12.631 -2.215 14.270 1.00 82.81 84 ALA A C 1
ATOM 623 O O . ALA A 1 84 ? -11.615 -2.706 14.753 1.00 82.81 84 ALA A O 1
ATOM 624 N N . ASP A 1 85 ? -13.656 -2.962 13.851 1.00 88.38 85 ASP A N 1
ATOM 625 C CA . ASP A 1 85 ? -13.796 -4.402 14.121 1.00 88.38 85 ASP A CA 1
ATOM 626 C C . ASP A 1 85 ? -12.714 -5.267 13.462 1.00 88.38 85 ASP A C 1
ATOM 628 O O . ASP A 1 85 ? -12.492 -6.412 13.848 1.00 88.38 85 ASP A O 1
ATOM 632 N N . ARG A 1 86 ? -12.033 -4.741 12.437 1.00 91.06 86 ARG A N 1
ATOM 633 C CA . ARG A 1 86 ? -10.995 -5.472 11.694 1.00 91.06 86 ARG A CA 1
ATOM 634 C C . ARG A 1 86 ? -9.582 -5.010 12.023 1.00 91.06 86 ARG A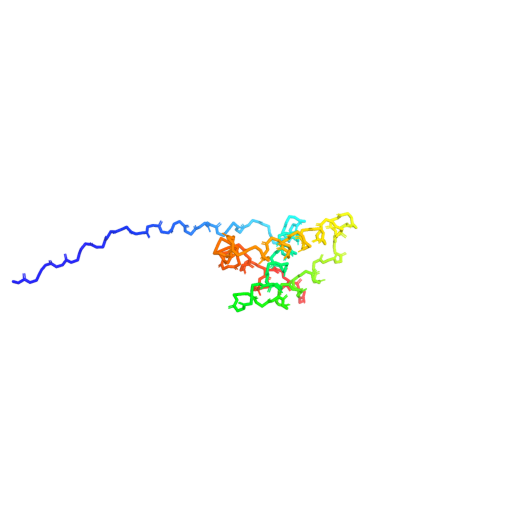 C 1
ATOM 636 O O . ARG A 1 86 ? -8.632 -5.546 11.453 1.00 91.06 86 ARG A O 1
ATOM 643 N N . LYS A 1 87 ? -9.427 -4.031 12.918 1.00 91.12 87 LYS A N 1
ATOM 644 C CA . LYS A 1 87 ? -8.149 -3.353 13.156 1.00 91.12 87 LYS A CA 1
ATOM 645 C C . LYS A 1 87 ? -7.046 -4.312 13.597 1.00 91.12 87 LYS A C 1
ATOM 647 O O . LYS A 1 87 ? -5.951 -4.234 13.048 1.00 91.12 87 LYS A O 1
ATOM 652 N N . ASP A 1 88 ? -7.333 -5.250 14.494 1.00 92.81 88 ASP A N 1
ATOM 653 C CA . ASP A 1 88 ? -6.330 -6.198 15.001 1.00 92.81 88 ASP A CA 1
ATOM 654 C C . ASP A 1 88 ? -5.829 -7.137 13.900 1.00 92.81 88 ASP A C 1
ATOM 656 O O . ASP A 1 88 ? -4.625 -7.311 13.710 1.00 92.81 88 ASP A O 1
ATOM 660 N N . ARG A 1 89 ? -6.750 -7.672 13.089 1.00 94.25 89 ARG A N 1
ATOM 661 C CA . ARG A 1 89 ? -6.408 -8.528 11.946 1.00 94.25 89 ARG A CA 1
ATOM 662 C C . ARG A 1 89 ? -5.586 -7.776 10.899 1.00 94.25 89 ARG A C 1
ATOM 664 O O . ARG A 1 89 ? -4.613 -8.317 10.385 1.00 94.25 89 ARG A O 1
ATOM 671 N N . LEU A 1 90 ? -5.978 -6.548 10.565 1.00 95.88 90 LEU A N 1
ATOM 672 C CA . LEU A 1 90 ? -5.266 -5.728 9.580 1.00 95.88 90 LEU A CA 1
ATOM 673 C C . LEU A 1 90 ? -3.908 -5.249 10.115 1.00 95.88 90 LEU A C 1
ATOM 675 O O . LEU A 1 90 ? -2.954 -5.121 9.355 1.00 95.88 90 LEU A O 1
ATOM 679 N N . THR A 1 91 ? -3.790 -5.061 11.430 1.00 94.31 91 THR A N 1
ATOM 680 C CA . THR A 1 91 ? -2.507 -4.809 12.099 1.00 94.31 91 THR A CA 1
ATOM 681 C C . THR A 1 91 ? -1.592 -6.028 11.996 1.00 94.31 91 THR A C 1
ATOM 683 O O . THR A 1 91 ? -0.422 -5.868 11.669 1.00 94.31 91 THR A O 1
ATOM 686 N N . ALA A 1 92 ? -2.118 -7.243 12.176 1.00 94.56 92 ALA A N 1
ATOM 687 C CA . ALA A 1 92 ? -1.353 -8.473 11.963 1.00 94.56 92 ALA A CA 1
ATOM 688 C C . ALA A 1 92 ? -0.906 -8.652 10.497 1.00 94.56 92 ALA A C 1
ATOM 690 O O . ALA A 1 92 ? 0.177 -9.166 10.232 1.00 94.56 92 ALA A O 1
ATOM 691 N N . GLU A 1 93 ? -1.710 -8.200 9.530 1.00 94.00 93 GLU A N 1
ATOM 692 C CA . GLU A 1 93 ? -1.310 -8.167 8.116 1.00 94.00 93 GLU A CA 1
ATOM 693 C C . GLU A 1 93 ? -0.116 -7.218 7.898 1.00 94.00 93 GLU A C 1
ATOM 695 O O . GLU A 1 93 ? 0.855 -7.585 7.231 1.00 94.00 93 GLU A O 1
ATOM 700 N N . LEU A 1 94 ? -0.154 -6.037 8.528 1.00 93.75 94 LEU A N 1
ATOM 701 C CA . LEU A 1 94 ? 0.927 -5.050 8.487 1.00 93.75 94 LEU A CA 1
ATOM 702 C C . LEU A 1 94 ? 2.219 -5.546 9.159 1.00 93.75 94 LEU A C 1
ATOM 704 O O . LEU A 1 94 ? 3.304 -5.351 8.612 1.00 93.75 94 LEU A O 1
ATOM 708 N N . THR A 1 95 ? 2.133 -6.196 10.321 1.00 92.75 95 THR A N 1
ATOM 709 C CA . THR A 1 95 ? 3.311 -6.733 11.033 1.00 92.75 95 THR A CA 1
ATOM 710 C C . THR A 1 95 ? 3.816 -8.060 10.471 1.00 92.75 95 THR A C 1
ATOM 712 O O . THR A 1 95 ? 4.940 -8.452 10.770 1.00 92.75 95 THR A O 1
ATOM 715 N N . GLY A 1 96 ? 3.015 -8.746 9.656 1.00 91.12 96 GLY A N 1
ATOM 716 C CA . GLY A 1 96 ? 3.381 -9.988 8.985 1.00 91.12 96 GLY A CA 1
ATOM 717 C C . GLY A 1 96 ? 3.709 -9.764 7.514 1.00 91.12 96 GLY A C 1
ATOM 718 O O . GLY A 1 96 ? 4.823 -9.391 7.153 1.00 91.12 96 GLY A O 1
ATOM 719 N N . ALA A 1 97 ? 2.722 -10.007 6.650 1.00 90.75 97 ALA A N 1
ATOM 720 C CA . ALA A 1 97 ? 2.901 -10.048 5.200 1.00 90.75 97 ALA A CA 1
ATOM 721 C C . ALA A 1 97 ? 3.498 -8.756 4.620 1.00 90.75 97 ALA A C 1
ATOM 723 O O . ALA A 1 97 ? 4.328 -8.819 3.714 1.00 90.75 97 ALA A O 1
ATOM 724 N N . CYS A 1 98 ? 3.120 -7.589 5.148 1.00 93.62 98 CYS A N 1
ATOM 725 C CA . CYS A 1 98 ? 3.588 -6.314 4.608 1.00 93.62 98 CYS A CA 1
ATOM 726 C C . CYS A 1 98 ? 5.064 -6.017 4.887 1.00 93.62 98 CYS A C 1
ATOM 728 O O . CYS A 1 98 ? 5.655 -5.216 4.164 1.00 93.62 98 CYS A O 1
ATOM 730 N N . GLN A 1 99 ? 5.686 -6.681 5.868 1.00 90.69 99 GLN A N 1
ATOM 731 C CA . GLN A 1 99 ? 7.110 -6.493 6.175 1.00 90.69 99 GLN A CA 1
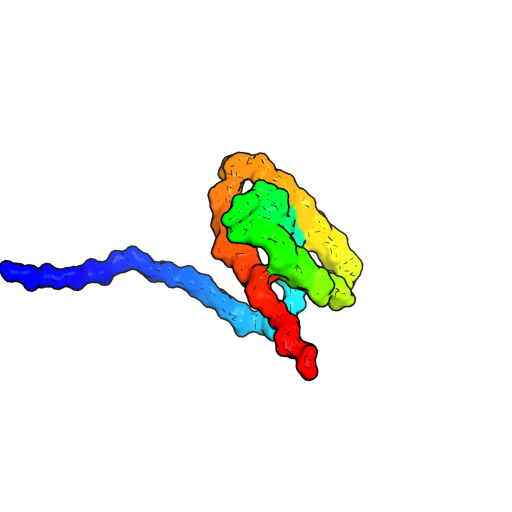ATOM 732 C C . GLN A 1 99 ? 8.016 -6.882 5.000 1.00 90.69 99 GLN A C 1
ATOM 734 O O . GLN A 1 99 ? 9.093 -6.310 4.839 1.00 90.69 99 GLN A O 1
ATOM 739 N N . ALA A 1 100 ? 7.550 -7.777 4.122 1.00 89.75 100 ALA A N 1
ATOM 740 C CA . ALA A 1 100 ? 8.264 -8.165 2.906 1.00 89.75 100 ALA A CA 1
ATOM 741 C C . ALA A 1 100 ? 8.534 -6.985 1.949 1.00 89.75 100 ALA A C 1
ATOM 743 O O . ALA A 1 100 ? 9.463 -7.047 1.147 1.00 89.75 100 ALA A O 1
ATOM 744 N N . TYR A 1 101 ? 7.750 -5.905 2.040 1.00 89.94 101 TYR A N 1
ATOM 745 C CA . TYR A 1 101 ? 7.811 -4.759 1.124 1.00 89.94 101 TYR A CA 1
ATOM 746 C C . TYR A 1 101 ? 8.433 -3.501 1.753 1.00 89.94 101 TYR A C 1
ATOM 748 O O . TYR A 1 101 ? 8.611 -2.500 1.067 1.00 89.94 101 TYR A O 1
ATOM 756 N N . VAL A 1 102 ? 8.771 -3.545 3.046 1.00 84.69 102 VAL A N 1
ATOM 757 C CA . VAL A 1 102 ? 9.335 -2.414 3.812 1.00 84.69 102 VAL A CA 1
ATOM 758 C C . VAL A 1 102 ? 10.868 -2.417 3.782 1.00 84.69 102 VAL A C 1
ATOM 760 O O . VAL A 1 102 ? 11.491 -1.361 3.809 1.00 84.69 102 VAL A O 1
ATOM 763 N N . ALA A 1 103 ? 11.488 -3.597 3.685 1.00 65.88 103 ALA A N 1
ATOM 764 C CA . ALA A 1 103 ? 12.940 -3.773 3.788 1.00 65.88 103 ALA A CA 1
ATOM 765 C C . ALA A 1 103 ? 13.705 -3.713 2.447 1.00 65.88 103 ALA A C 1
ATOM 767 O O . ALA A 1 103 ? 14.873 -4.083 2.396 1.00 65.88 103 ALA A O 1
ATOM 768 N N . GLY A 1 104 ? 13.080 -3.256 1.356 1.00 59.16 104 GLY A N 1
ATOM 769 C CA . GLY A 1 104 ? 13.750 -3.176 0.051 1.00 59.16 104 GLY A CA 1
ATOM 770 C C . GLY A 1 104 ? 14.018 -4.542 -0.600 1.00 59.16 104 GLY A C 1
ATOM 771 O O . GLY A 1 104 ? 15.158 -4.855 -0.940 1.00 59.16 104 GLY A O 1
ATOM 772 N N . GLY A 1 105 ? 12.969 -5.348 -0.811 1.00 51.00 105 GLY A N 1
ATOM 773 C CA . GLY A 1 105 ? 13.019 -6.509 -1.719 1.00 51.00 105 GLY A CA 1
ATOM 774 C C . GLY A 1 105 ? 13.490 -6.118 -3.135 1.00 51.00 105 GLY A C 1
ATOM 775 O O . GLY A 1 105 ? 13.351 -4.959 -3.526 1.00 51.00 105 GLY A O 1
ATOM 776 N N . PRO A 1 106 ? 14.097 -7.053 -3.888 1.00 46.28 106 PRO A N 1
ATOM 777 C CA . PRO A 1 106 ? 15.383 -6.906 -4.573 1.00 46.28 106 PRO A CA 1
ATOM 778 C C . PRO A 1 106 ? 15.417 -5.770 -5.604 1.00 46.28 106 PRO A C 1
ATOM 780 O O . PRO A 1 106 ? 15.221 -5.966 -6.797 1.00 46.28 106 PRO A O 1
ATOM 783 N N . SER A 1 107 ? 15.781 -4.579 -5.135 1.00 46.44 107 SER A N 1
ATOM 784 C CA . SER A 1 107 ? 16.338 -3.494 -5.956 1.00 46.44 107 SER A CA 1
ATOM 785 C C . SER A 1 107 ? 17.823 -3.259 -5.634 1.00 46.44 107 SER A C 1
ATOM 787 O O . SER A 1 107 ? 18.338 -2.158 -5.799 1.00 46.44 107 SER A O 1
ATOM 789 N N . LEU A 1 108 ? 18.532 -4.299 -5.171 1.00 47.84 108 LEU A N 1
ATOM 790 C CA . LEU A 1 108 ? 19.970 -4.258 -4.858 1.00 47.84 108 LEU A CA 1
ATOM 791 C C . LEU A 1 108 ? 20.892 -4.606 -6.045 1.00 47.84 108 LEU A C 1
ATOM 793 O O . LEU A 1 108 ? 22.103 -4.671 -5.867 1.00 47.84 108 LEU A O 1
ATOM 797 N N . ALA A 1 109 ? 20.367 -4.783 -7.260 1.00 39.03 109 ALA A N 1
ATOM 798 C CA . ALA A 1 109 ? 21.175 -5.099 -8.442 1.00 39.03 109 ALA A CA 1
ATOM 799 C C . ALA A 1 109 ? 21.013 -4.051 -9.553 1.00 39.03 109 ALA A C 1
ATOM 801 O O . ALA A 1 109 ? 20.530 -4.330 -10.648 1.00 39.03 109 ALA A O 1
ATOM 802 N N . LYS A 1 110 ? 21.439 -2.822 -9.264 1.00 38.09 110 LYS A N 1
ATOM 803 C CA . LYS A 1 110 ? 21.976 -1.928 -10.293 1.00 38.09 110 LYS A CA 1
ATOM 804 C C . LYS A 1 110 ? 23.231 -1.259 -9.730 1.00 38.09 110 LYS A C 1
ATOM 806 O O . LYS A 1 110 ? 23.206 -0.088 -9.366 1.00 38.09 110 LYS A O 1
ATOM 811 N N . GLN A 1 111 ? 24.277 -2.070 -9.563 1.00 36.84 111 GLN A N 1
ATOM 812 C CA . GLN A 1 111 ? 25.662 -1.596 -9.574 1.00 36.84 111 GLN A CA 1
ATOM 813 C C . GLN A 1 111 ? 26.195 -1.781 -10.989 1.00 36.84 111 GLN A C 1
ATOM 815 O O . GLN A 1 111 ? 25.920 -2.861 -11.561 1.00 36.84 111 GLN A O 1
#

Secondary structure (DSSP, 8-state):
---------------------SS--HHHHHHHHHHHHHHTTSTTTS-HHHHHHHHHHHHTTS-HHHHHHHHHHHHHHHHHTT-GGGHHHHHHHHHTGGGGGTS-TT-----

pLDDT: mean 80.86, std 21.14, range [35.84, 98.38]

Sequence (111 aa):
MKIVLIALAASFAAASVASASDKVTDVDFLKANRCKGLASQINGVVDPASLDAFIKAERGARAAYVVERADDEFQRARKEARSADRKDRLTAELTGACQAYVAGGPSLAKQ

Foldseek 3Di:
DDDDDDDDDDPPPPVPPPPDDLDQDLVNLLLLLLLLLLCVQLDPQANSVLSVVLNVVCVVVDDPVSVVSSVVSSPVSNVVNVDPVCPVVSSCCSNPVNVCRNPCRPPPPDD

Radius of gyration: 17.71 Å; chains: 1; bounding box: 40×36×63 Å